Protein AF-V4B2R6-F1 (afdb_monomer_lite)

Foldseek 3Di:
DDACLVVVVVVCCVVPVPDDDDPVRRVVVRVVVVVVVVVVVVVVVVVCVVVVHPDD

pLDDT: mean 96.6, std 5.9, range [60.44, 98.69]

Organism: Lottia gigantea (NCBI:txid225164)

Structure (mmCIF, N/CA/C/O backbone):
data_AF-V4B2R6-F1
#
_entry.id   AF-V4B2R6-F1
#
loop_
_atom_site.group_PDB
_atom_site.id
_atom_site.type_symbol
_atom_site.label_atom_id
_atom_site.label_alt_id
_atom_site.label_comp_id
_atom_site.label_asym_id
_atom_site.label_entity_id
_atom_site.label_seq_id
_atom_site.pdbx_PDB_ins_code
_atom_site.Cartn_x
_atom_site.Cartn_y
_atom_site.Cartn_z
_atom_site.occupancy
_atom_site.B_iso_or_equiv
_atom_site.auth_seq_id
_atom_site.auth_comp_id
_atom_site.auth_asym_id
_atom_site.auth_atom_id
_atom_site.pdbx_PDB_model_num
ATOM 1 N N . LYS A 1 1 ? 7.473 12.902 5.226 1.00 60.44 1 LYS A N 1
ATOM 2 C CA . LYS A 1 1 ? 7.390 11.432 5.388 1.00 60.44 1 LYS A CA 1
ATOM 3 C C . LYS A 1 1 ? 6.180 10.979 4.596 1.00 60.44 1 LYS A C 1
ATOM 5 O O . LYS A 1 1 ? 5.089 11.447 4.907 1.00 60.44 1 LYS A O 1
ATOM 10 N N . GLU A 1 2 ? 6.379 10.209 3.533 1.00 74.62 2 GLU A N 1
ATOM 11 C CA . GLU A 1 2 ? 5.266 9.726 2.715 1.00 74.62 2 GLU A CA 1
ATOM 12 C C . GLU A 1 2 ? 4.367 8.813 3.550 1.00 74.62 2 GLU A C 1
ATOM 14 O O . GLU A 1 2 ? 4.832 8.077 4.427 1.00 74.62 2 GLU A O 1
ATOM 19 N N . SER A 1 3 ? 3.062 8.949 3.345 1.00 91.56 3 SER A N 1
ATOM 20 C CA . SER A 1 3 ? 2.056 8.244 4.121 1.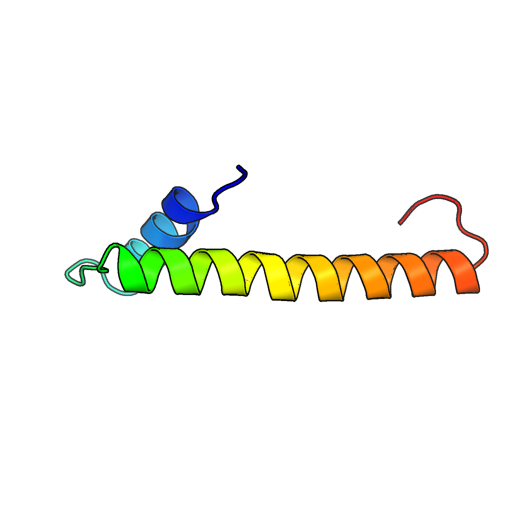00 91.56 3 SER A CA 1
ATOM 21 C C . SER A 1 3 ? 0.924 7.794 3.218 1.00 91.56 3 SER A C 1
ATOM 23 O O . SER A 1 3 ? 0.312 8.595 2.511 1.00 91.56 3 SER A O 1
ATOM 25 N N . TYR A 1 4 ? 0.614 6.508 3.299 1.00 96.56 4 TYR A N 1
ATOM 26 C CA . TYR A 1 4 ? -0.490 5.866 2.605 1.00 96.56 4 TYR A CA 1
ATOM 27 C C . TYR A 1 4 ? -1.790 5.895 3.421 1.00 96.56 4 TYR A C 1
ATOM 29 O O . TYR A 1 4 ? -2.793 5.332 2.984 1.00 96.56 4 TYR A O 1
ATOM 37 N N . SER A 1 5 ? -1.819 6.556 4.588 1.00 96.38 5 SER A N 1
ATOM 38 C CA . SER A 1 5 ? -2.936 6.474 5.542 1.00 96.38 5 SER A CA 1
ATOM 39 C C . SER A 1 5 ? -4.303 6.820 4.947 1.00 96.38 5 SER A C 1
ATOM 41 O O . SER A 1 5 ? -5.291 6.169 5.277 1.00 96.38 5 SER A O 1
ATOM 43 N N . ILE A 1 6 ? -4.376 7.814 4.054 1.00 97.19 6 ILE A N 1
ATOM 44 C CA . ILE A 1 6 ? -5.636 8.204 3.399 1.00 97.19 6 ILE A CA 1
ATOM 45 C C . ILE A 1 6 ? -6.152 7.069 2.507 1.00 97.19 6 ILE A C 1
ATOM 47 O O . ILE A 1 6 ? -7.346 6.781 2.500 1.00 97.19 6 ILE A O 1
ATOM 51 N N . TYR A 1 7 ? -5.264 6.406 1.769 1.00 98.00 7 TYR A N 1
ATOM 52 C CA . TYR A 1 7 ? -5.629 5.312 0.870 1.00 98.00 7 TYR A CA 1
ATOM 53 C C . TYR A 1 7 ? -5.982 4.047 1.647 1.00 98.00 7 TYR A C 1
ATOM 55 O O . TYR A 1 7 ? -6.996 3.420 1.354 1.00 98.00 7 TYR A O 1
ATOM 63 N N . ILE A 1 8 ? -5.216 3.735 2.695 1.00 97.88 8 ILE A N 1
ATOM 64 C CA . ILE A 1 8 ? -5.521 2.640 3.623 1.00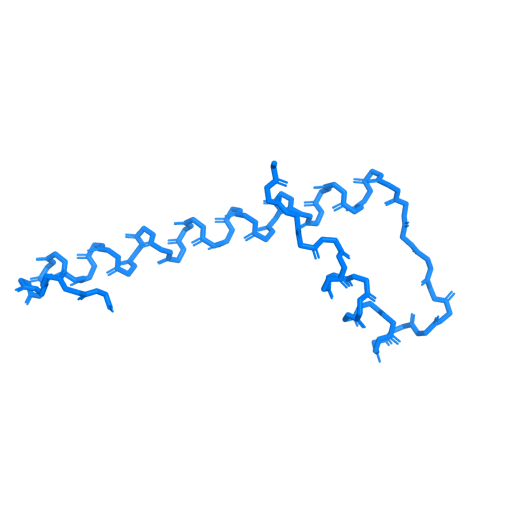 97.88 8 ILE A CA 1
ATOM 65 C C . ILE A 1 8 ? -6.911 2.851 4.238 1.00 97.88 8 ILE A C 1
ATOM 67 O O . ILE A 1 8 ? -7.717 1.926 4.272 1.00 97.88 8 ILE A O 1
ATOM 71 N N . TYR A 1 9 ? -7.231 4.078 4.661 1.00 97.81 9 TYR A N 1
ATOM 72 C CA . TYR A 1 9 ? -8.549 4.408 5.200 1.00 97.81 9 TYR A CA 1
ATOM 73 C C . TYR A 1 9 ? -9.667 4.275 4.156 1.00 97.81 9 TYR A C 1
ATOM 75 O O . TYR A 1 9 ? -10.713 3.704 4.456 1.00 97.81 9 TYR A O 1
ATOM 83 N N . LYS A 1 10 ? -9.448 4.750 2.922 1.00 98.31 10 LYS A N 1
ATOM 84 C CA . LYS A 1 10 ? -10.418 4.601 1.822 1.00 98.31 10 LYS A CA 1
ATOM 85 C C . LYS A 1 10 ? -10.731 3.130 1.536 1.00 98.31 10 LYS A C 1
ATOM 87 O O . LYS A 1 10 ? -11.902 2.770 1.476 1.00 98.31 10 LYS A O 1
ATOM 92 N N . VAL A 1 11 ? -9.707 2.281 1.426 1.00 98.44 11 VAL A N 1
ATOM 93 C CA . VAL A 1 11 ? -9.885 0.835 1.202 1.00 98.44 11 VAL A CA 1
ATOM 94 C C . VAL A 1 11 ? -10.575 0.180 2.397 1.00 98.44 11 VAL A C 1
ATOM 96 O O . VAL A 1 11 ? -11.512 -0.593 2.210 1.00 98.44 11 VAL A O 1
ATOM 99 N N . LEU A 1 12 ? -10.191 0.535 3.628 1.00 98.44 12 LEU A N 1
ATOM 100 C CA . LEU A 1 12 ? -10.857 0.032 4.829 1.00 98.44 12 LEU A CA 1
ATOM 101 C C . LEU A 1 12 ? -12.356 0.349 4.812 1.00 98.44 12 LEU A C 1
ATOM 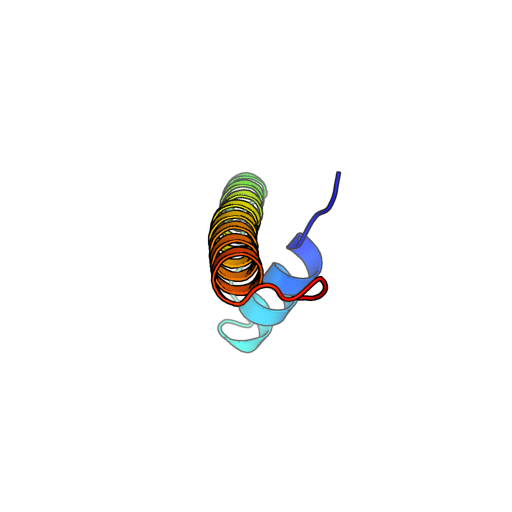103 O O . LEU A 1 12 ? -13.154 -0.537 5.082 1.00 98.44 12 LEU A O 1
ATOM 107 N N . LYS A 1 13 ? -12.751 1.579 4.464 1.00 98.31 13 LYS A N 1
ATOM 108 C CA . LYS A 1 13 ? -14.169 1.968 4.407 1.00 98.31 13 LYS A CA 1
ATOM 109 C C . LYS A 1 13 ? -14.934 1.347 3.246 1.00 98.31 13 LYS A C 1
ATOM 111 O O . LYS A 1 13 ? -16.136 1.152 3.372 1.00 98.31 13 LYS A O 1
ATOM 116 N N . GLN A 1 14 ? -14.251 0.992 2.163 1.00 98.56 14 GLN A N 1
ATOM 117 C CA . GLN A 1 14 ? -14.852 0.233 1.072 1.00 98.56 14 GLN A CA 1
ATOM 118 C C . GLN A 1 14 ? -15.171 -1.216 1.480 1.00 98.56 14 GLN A C 1
ATOM 120 O O . GLN A 1 14 ? -16.192 -1.748 1.057 1.00 98.56 14 GLN A O 1
ATOM 125 N N . VAL A 1 15 ? -14.316 -1.855 2.287 1.00 98.50 15 VAL A N 1
ATOM 126 C CA . VAL A 1 15 ? -14.478 -3.268 2.688 1.00 98.50 15 VAL A CA 1
ATOM 127 C C . VAL A 1 15 ? -15.280 -3.414 3.990 1.00 98.50 15 VAL A C 1
ATOM 129 O O . VAL A 1 15 ? -16.080 -4.337 4.129 1.00 98.50 15 VAL A O 1
ATOM 132 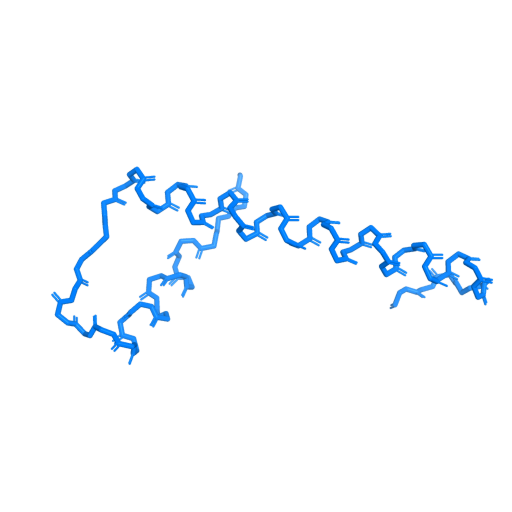N N . HIS A 1 16 ? -15.096 -2.492 4.938 1.00 98.19 16 HIS A N 1
ATOM 133 C CA . HIS A 1 16 ? -15.712 -2.495 6.267 1.00 98.19 16 HIS A CA 1
AT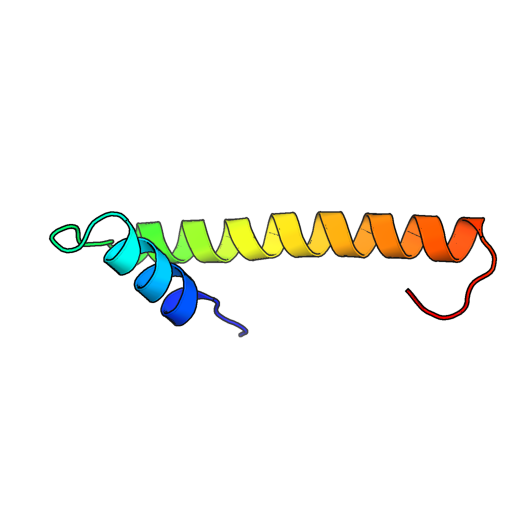OM 134 C C . HIS A 1 16 ? -16.144 -1.072 6.693 1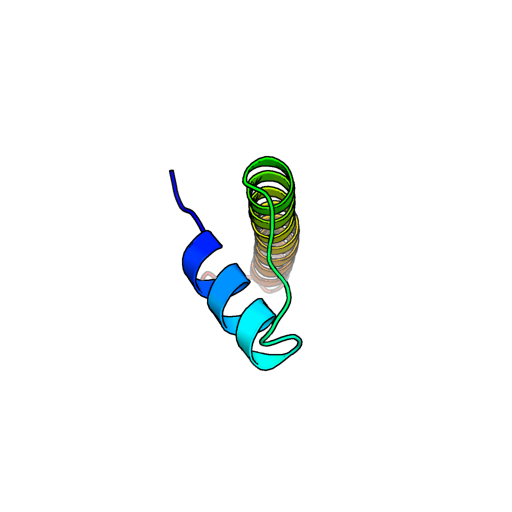.00 98.19 16 HIS A C 1
ATOM 136 O O . HIS A 1 16 ? -15.435 -0.407 7.461 1.00 98.19 16 HIS A O 1
ATOM 142 N N . PRO A 1 17 ? -17.319 -0.588 6.240 1.00 98.12 17 PRO A N 1
ATOM 143 C CA . PRO A 1 17 ? -17.786 0.785 6.476 1.00 98.12 17 PRO A CA 1
ATOM 144 C C . PRO A 1 17 ? -17.830 1.200 7.955 1.00 98.12 17 PRO A C 1
ATOM 146 O O . PRO A 1 17 ? -17.424 2.313 8.301 1.00 98.12 17 PRO A O 1
ATOM 149 N N . ASP A 1 18 ? -18.217 0.287 8.844 1.00 98.12 18 ASP A N 1
ATOM 150 C CA . ASP A 1 18 ? -18.424 0.577 10.271 1.00 98.12 18 ASP A CA 1
ATOM 151 C C . ASP A 1 18 ? -17.166 0.366 11.129 1.00 98.12 18 ASP A C 1
ATOM 153 O O . ASP A 1 18 ? -17.136 0.702 12.311 1.00 98.12 18 ASP A O 1
ATOM 157 N N . THR A 1 19 ? -16.085 -0.159 10.544 1.00 97.88 19 THR A N 1
ATOM 158 C CA . THR A 1 19 ? -14.857 -0.479 11.287 1.00 97.88 19 THR A CA 1
ATOM 159 C C . THR A 1 19 ? -13.917 0.723 11.358 1.00 97.88 19 THR A C 1
ATOM 161 O O . THR A 1 19 ? -13.690 1.427 10.369 1.00 97.88 19 THR A O 1
ATOM 164 N N . GLY A 1 20 ? -13.367 0.981 12.546 1.00 96.88 20 GLY A N 1
ATOM 165 C CA . GLY A 1 20 ? -12.307 1.964 12.772 1.00 96.88 20 GLY A CA 1
ATOM 166 C C . GLY A 1 20 ? -10.920 1.321 12.816 1.00 96.88 20 GLY A C 1
ATOM 167 O O . GLY A 1 20 ? -10.783 0.117 13.005 1.00 96.88 20 GLY A O 1
ATOM 168 N N . VAL A 1 21 ? -9.873 2.133 12.680 1.00 97.88 21 VAL A N 1
ATOM 169 C CA . VAL A 1 21 ? -8.477 1.693 12.813 1.00 97.88 21 VAL A CA 1
ATOM 170 C C . VAL A 1 21 ? -7.732 2.637 13.750 1.00 97.88 21 VAL A C 1
ATOM 172 O O . VAL A 1 21 ? -7.852 3.856 13.642 1.00 97.88 21 VAL A O 1
ATOM 175 N N . SER A 1 22 ? -6.981 2.081 14.702 1.00 98.50 22 SER A N 1
ATOM 176 C CA . SER A 1 22 ? -6.186 2.879 15.640 1.00 98.50 22 SER A CA 1
ATOM 177 C C . SER A 1 22 ? -4.976 3.514 14.947 1.00 98.50 22 SER A C 1
ATOM 179 O O . SER A 1 22 ? -4.491 3.018 13.930 1.00 98.50 22 SER A O 1
ATOM 181 N N . SER A 1 23 ? -4.423 4.581 15.527 1.00 97.44 23 SER A N 1
ATOM 182 C CA . SER A 1 23 ? -3.206 5.228 15.011 1.00 97.44 23 SER A CA 1
ATOM 183 C C . SER A 1 23 ? -2.003 4.276 14.966 1.00 97.44 23 SER A C 1
ATOM 185 O O . SER A 1 23 ? -1.225 4.306 14.013 1.00 97.44 23 SER A O 1
ATOM 187 N N . LYS A 1 24 ? -1.877 3.376 15.955 1.00 98.06 24 LYS A N 1
ATOM 188 C CA . LYS A 1 24 ? -0.834 2.339 15.986 1.00 98.06 24 LYS A CA 1
ATOM 189 C C . LYS A 1 24 ? -0.999 1.342 14.840 1.00 98.06 24 LYS A C 1
ATOM 191 O O . LYS A 1 24 ? -0.028 1.067 14.141 1.00 98.06 24 LYS A O 1
ATOM 196 N N . ALA A 1 25 ? -2.214 0.837 14.622 1.00 98.25 25 ALA A N 1
ATOM 197 C CA . ALA A 1 25 ? -2.496 -0.076 13.516 1.00 98.25 25 ALA A CA 1
ATOM 198 C C . ALA A 1 25 ? -2.284 0.607 12.156 1.00 98.25 25 ALA A C 1
ATOM 200 O O . ALA A 1 25 ? -1.677 0.021 11.266 1.00 98.25 25 ALA A O 1
ATOM 201 N N . MET A 1 26 ? -2.680 1.876 12.022 1.00 98.00 26 MET A N 1
ATOM 202 C CA . MET A 1 26 ? -2.426 2.666 10.816 1.00 98.00 26 MET A CA 1
ATOM 203 C C . MET A 1 26 ? -0.925 2.820 10.529 1.00 98.00 26 MET A C 1
ATOM 205 O O . MET A 1 26 ? -0.502 2.672 9.387 1.00 98.00 26 MET A O 1
ATOM 209 N N . SER A 1 27 ? -0.106 3.065 11.557 1.00 97.31 27 SER A N 1
ATOM 210 C CA . SER A 1 27 ? 1.354 3.138 11.411 1.00 97.31 27 SER A CA 1
ATOM 211 C C . SER A 1 27 ? 1.949 1.813 10.917 1.00 97.31 27 SER A C 1
ATOM 213 O O . SER A 1 27 ? 2.771 1.812 10.003 1.00 97.31 27 SER A O 1
ATOM 215 N N . ILE A 1 28 ? 1.482 0.680 11.458 1.00 97.94 28 ILE A N 1
ATOM 216 C CA . ILE A 1 28 ? 1.903 -0.660 11.018 1.00 97.94 28 ILE A CA 1
ATOM 217 C C . ILE A 1 28 ? 1.520 -0.893 9.553 1.00 97.94 28 ILE A C 1
ATOM 219 O O . ILE A 1 28 ? 2.365 -1.304 8.764 1.00 97.94 28 ILE A O 1
ATOM 223 N N . MET A 1 29 ? 0.278 -0.577 9.174 1.00 98.19 29 MET A N 1
ATOM 224 C CA . MET A 1 29 ? -0.188 -0.707 7.790 1.00 98.19 29 MET A CA 1
ATOM 225 C C . MET A 1 29 ? 0.618 0.173 6.833 1.00 98.19 29 MET A C 1
ATOM 227 O O . MET A 1 29 ? 0.988 -0.270 5.751 1.00 98.19 29 MET A O 1
ATOM 231 N N . ASN A 1 30 ? 0.947 1.401 7.238 1.00 96.94 30 ASN A N 1
ATOM 232 C CA . ASN A 1 30 ? 1.793 2.281 6.442 1.00 96.94 30 ASN A CA 1
ATOM 233 C C . ASN A 1 30 ? 3.200 1.696 6.246 1.00 96.94 30 ASN A C 1
ATOM 235 O O . ASN A 1 30 ? 3.721 1.720 5.135 1.00 96.94 30 ASN A O 1
ATOM 239 N N . SER A 1 31 ? 3.817 1.153 7.298 1.00 97.31 31 SER A N 1
ATOM 240 C CA . SER A 1 31 ? 5.115 0.474 7.182 1.00 97.31 31 SER A CA 1
ATOM 241 C C . SER A 1 31 ? 5.038 -0.768 6.293 1.00 97.31 31 SER A C 1
ATOM 243 O O . SER A 1 31 ? 5.947 -0.995 5.505 1.00 97.31 31 SER A O 1
ATOM 245 N N . PHE A 1 32 ? 3.944 -1.530 6.363 1.00 97.81 32 PHE A N 1
ATOM 246 C CA . PHE A 1 32 ? 3.734 -2.705 5.515 1.00 97.81 32 PHE A CA 1
ATOM 247 C C . PHE A 1 32 ? 3.663 -2.340 4.028 1.00 97.81 32 PHE A C 1
ATOM 249 O O . PHE A 1 32 ? 4.305 -2.984 3.204 1.00 97.81 32 PHE A O 1
ATOM 256 N N . VAL A 1 33 ? 2.934 -1.275 3.679 1.00 97.62 33 VAL A N 1
ATOM 257 C CA . VAL A 1 33 ? 2.875 -0.794 2.289 1.00 97.62 33 VAL A CA 1
ATOM 258 C C . VAL A 1 33 ? 4.259 -0.365 1.796 1.00 97.62 33 VAL A C 1
ATOM 260 O O . VAL A 1 33 ? 4.620 -0.700 0.672 1.00 97.62 33 VAL A O 1
ATOM 263 N N . ASN A 1 34 ? 5.048 0.317 2.633 1.00 97.00 34 ASN A N 1
ATOM 264 C CA . ASN A 1 34 ? 6.418 0.700 2.277 1.00 97.00 34 ASN A CA 1
ATOM 265 C C . ASN A 1 34 ? 7.329 -0.520 2.066 1.00 97.00 34 ASN A C 1
ATOM 267 O O . ASN A 1 34 ? 7.999 -0.578 1.043 1.00 97.00 34 ASN A O 1
ATOM 271 N N . ASP A 1 35 ? 7.308 -1.512 2.965 1.00 97.62 35 ASP A N 1
ATOM 272 C CA . ASP A 1 35 ? 8.119 -2.736 2.824 1.00 97.62 35 ASP A CA 1
ATOM 273 C C . ASP A 1 35 ? 7.820 -3.462 1.506 1.00 97.62 35 ASP A C 1
ATOM 275 O O . ASP A 1 35 ? 8.721 -3.802 0.739 1.00 97.62 35 ASP A O 1
ATOM 279 N N . ILE A 1 36 ? 6.536 -3.652 1.192 1.00 98.12 36 ILE A N 1
ATOM 280 C CA . ILE A 1 36 ? 6.137 -4.312 -0.052 1.00 98.12 36 ILE A CA 1
ATOM 281 C C . ILE A 1 36 ? 6.520 -3.471 -1.273 1.00 98.12 36 ILE A C 1
ATOM 283 O O . ILE A 1 36 ? 7.025 -4.025 -2.251 1.00 98.12 36 ILE A O 1
ATOM 287 N N . PHE A 1 37 ? 6.326 -2.152 -1.224 1.00 97.50 37 PHE A N 1
ATOM 288 C CA . PHE A 1 37 ? 6.728 -1.254 -2.304 1.00 97.50 37 PHE A CA 1
ATOM 289 C C . PHE A 1 37 ? 8.236 -1.333 -2.576 1.00 97.50 37 PHE A C 1
ATOM 291 O O . PHE A 1 37 ? 8.634 -1.541 -3.720 1.00 97.50 37 PHE A O 1
ATOM 298 N N . GLU A 1 38 ? 9.070 -1.241 -1.538 1.00 97.75 38 GLU A N 1
ATOM 299 C CA . GLU A 1 38 ? 10.528 -1.330 -1.655 1.00 97.75 38 GLU A CA 1
ATOM 300 C C . GLU A 1 38 ? 10.968 -2.684 -2.214 1.00 97.75 38 GLU A C 1
ATOM 302 O O . GLU A 1 38 ? 11.819 -2.741 -3.102 1.00 97.75 38 GLU A O 1
ATOM 307 N N . ARG A 1 39 ? 10.353 -3.781 -1.758 1.00 98.50 39 ARG A N 1
ATOM 308 C CA . ARG A 1 39 ? 10.645 -5.128 -2.267 1.00 98.50 39 ARG A CA 1
ATOM 309 C C . ARG A 1 39 ? 10.307 -5.271 -3.748 1.00 98.50 39 ARG A C 1
ATOM 311 O O . ARG A 1 39 ? 11.109 -5.828 -4.496 1.00 98.50 39 ARG A O 1
ATOM 318 N N . ILE A 1 40 ? 9.151 -4.762 -4.178 1.00 98.56 40 ILE A N 1
ATOM 319 C CA . ILE A 1 40 ? 8.740 -4.790 -5.589 1.00 98.56 40 ILE A CA 1
ATOM 320 C C . ILE A 1 40 ? 9.663 -3.901 -6.428 1.00 98.56 40 ILE A C 1
ATOM 322 O O . ILE A 1 40 ? 10.158 -4.350 -7.459 1.00 98.56 40 ILE A O 1
ATOM 326 N N . ALA A 1 41 ? 9.937 -2.673 -5.984 1.00 98.31 41 ALA A N 1
ATOM 327 C CA . ALA A 1 41 ? 10.810 -1.739 -6.691 1.00 98.31 41 ALA A CA 1
ATOM 328 C C . ALA A 1 41 ? 12.241 -2.284 -6.831 1.00 98.31 41 ALA A C 1
ATOM 330 O O . ALA A 1 41 ? 12.845 -2.176 -7.900 1.00 98.31 41 ALA A O 1
ATOM 331 N N . ALA A 1 42 ? 12.768 -2.919 -5.781 1.00 98.44 42 ALA A N 1
ATOM 332 C CA . ALA A 1 42 ? 14.076 -3.562 -5.811 1.00 98.44 42 ALA A CA 1
ATOM 333 C C . ALA A 1 42 ? 14.123 -4.702 -6.835 1.00 98.44 42 ALA A C 1
ATOM 335 O O . ALA A 1 42 ? 15.083 -4.799 -7.598 1.00 98.44 42 ALA A O 1
ATOM 336 N N . GLU A 1 43 ? 13.090 -5.544 -6.889 1.00 98.62 43 GLU A N 1
ATOM 337 C CA . GLU A 1 43 ? 13.049 -6.649 -7.846 1.00 98.62 43 GLU A CA 1
ATOM 338 C C . GLU A 1 43 ? 12.853 -6.162 -9.285 1.00 98.62 43 GLU A C 1
ATOM 340 O O . GLU A 1 43 ? 13.542 -6.620 -10.195 1.00 98.62 43 GLU A O 1
ATOM 345 N N . ALA A 1 44 ? 11.995 -5.164 -9.493 1.00 98.69 44 ALA A N 1
ATOM 346 C CA . ALA A 1 44 ? 11.815 -4.525 -10.792 1.00 98.69 44 ALA A CA 1
ATOM 347 C C . ALA A 1 44 ? 13.125 -3.888 -11.295 1.00 98.69 44 ALA A C 1
ATOM 349 O O . ALA A 1 44 ? 13.496 -4.061 -12.457 1.00 98.69 44 ALA A O 1
ATOM 350 N N . SER A 1 45 ? 13.882 -3.241 -10.402 1.00 98.44 45 SER A N 1
ATOM 351 C CA . SER A 1 45 ? 15.217 -2.713 -10.698 1.00 98.44 45 SER A CA 1
ATOM 352 C C . SER A 1 45 ? 16.206 -3.821 -11.079 1.00 98.44 45 SER A C 1
ATOM 354 O O . SER A 1 45 ? 16.877 -3.718 -12.109 1.00 98.44 45 SER A O 1
ATOM 356 N N . ARG A 1 46 ? 16.261 -4.929 -10.320 1.00 98.44 46 ARG A N 1
ATOM 357 C CA . ARG A 1 46 ? 17.102 -6.093 -10.668 1.00 98.44 46 ARG A CA 1
ATOM 358 C C . ARG A 1 46 ? 16.762 -6.644 -12.049 1.00 98.44 46 ARG A C 1
ATOM 360 O O . ARG A 1 46 ? 17.668 -6.884 -12.845 1.00 98.44 46 ARG A O 1
ATOM 367 N N . LEU A 1 47 ? 15.475 -6.792 -12.359 1.00 98.62 47 LEU A N 1
ATOM 368 C CA . LEU A 1 47 ? 15.013 -7.259 -13.665 1.00 98.62 47 LEU A CA 1
ATOM 369 C C . LEU A 1 47 ? 15.403 -6.297 -14.794 1.00 98.62 47 LEU A C 1
ATOM 371 O O . LEU A 1 47 ? 15.889 -6.754 -15.830 1.00 98.62 47 LEU A O 1
ATOM 375 N N . ALA A 1 48 ? 15.246 -4.984 -14.610 1.00 98.69 48 ALA A N 1
ATOM 376 C CA . ALA A 1 48 ? 15.682 -3.990 -15.591 1.00 98.69 48 ALA A CA 1
ATOM 377 C C . ALA A 1 48 ? 17.198 -4.079 -15.841 1.00 98.69 48 ALA A C 1
ATOM 379 O O . ALA A 1 48 ? 17.633 -4.141 -16.995 1.00 98.69 48 ALA A O 1
ATOM 380 N N . HIS A 1 49 ? 17.992 -4.208 -14.772 1.00 97.94 49 HIS A N 1
ATOM 381 C CA . HIS A 1 49 ? 19.440 -4.405 -14.851 1.00 97.94 49 HIS A CA 1
ATOM 382 C C . HIS A 1 49 ? 19.823 -5.683 -15.608 1.00 97.94 49 HIS A C 1
ATOM 384 O O . HIS A 1 49 ? 20.656 -5.621 -16.515 1.00 97.94 49 HIS A O 1
ATOM 390 N N . TYR A 1 50 ? 19.197 -6.824 -15.302 1.00 98.38 50 TYR A N 1
ATOM 391 C CA . TYR A 1 50 ? 19.446 -8.083 -16.014 1.00 98.38 50 TYR A CA 1
ATOM 392 C C . TYR A 1 50 ? 19.116 -7.987 -17.506 1.00 98.38 50 TYR A C 1
ATOM 394 O O . TYR A 1 50 ? 19.839 -8.534 -18.338 1.00 98.38 50 TYR A O 1
ATOM 402 N N . ASN A 1 51 ? 18.079 -7.226 -17.857 1.00 98.31 51 ASN A N 1
ATOM 403 C CA . ASN A 1 51 ? 17.660 -7.013 -19.240 1.00 98.31 51 ASN A CA 1
ATOM 404 C C . ASN A 1 51 ? 18.361 -5.830 -19.933 1.00 98.31 51 ASN A C 1
ATOM 406 O O . ASN A 1 51 ? 17.991 -5.484 -21.057 1.00 98.31 51 ASN A O 1
ATOM 410 N N . LYS A 1 52 ? 19.361 -5.203 -19.292 1.00 97.88 52 LYS A N 1
ATOM 411 C CA . LYS A 1 52 ? 20.076 -4.014 -19.799 1.00 97.88 52 LYS A CA 1
ATOM 412 C C . LYS A 1 52 ? 19.128 -2.874 -20.199 1.00 97.88 52 LYS A C 1
ATOM 414 O O . LYS A 1 52 ? 19.382 -2.150 -21.162 1.00 97.88 52 LYS A O 1
ATOM 419 N N . ARG A 1 53 ? 18.014 -2.727 -19.483 1.00 98.31 53 ARG A N 1
ATOM 420 C CA . ARG A 1 53 ? 17.066 -1.626 -19.659 1.00 98.31 53 ARG A CA 1
ATOM 421 C C . ARG A 1 53 ? 17.418 -0.508 -18.684 1.00 98.31 53 ARG A C 1
ATOM 423 O O . ARG A 1 53 ? 17.674 -0.760 -17.514 1.00 98.31 53 ARG A O 1
ATOM 430 N N . SER A 1 54 ? 17.429 0.727 -19.180 1.00 95.62 54 SER A N 1
ATOM 431 C CA . SER A 1 54 ? 17.664 1.928 -18.362 1.00 95.62 54 SER A CA 1
ATOM 432 C C . SER A 1 54 ? 16.400 2.440 -17.665 1.00 95.62 54 SER A C 1
ATOM 434 O O . SER A 1 54 ? 16.478 3.357 -16.856 1.00 95.62 54 SER A O 1
ATOM 436 N N . THR A 1 55 ? 15.243 1.868 -17.991 1.00 96.38 55 THR A N 1
ATOM 437 C CA . THR A 1 55 ? 13.938 2.193 -17.416 1.00 96.38 55 THR A CA 1
ATOM 438 C C . THR A 1 55 ? 13.330 0.927 -16.827 1.00 96.38 55 THR A C 1
ATOM 440 O O . THR A 1 55 ? 13.478 -0.148 -17.419 1.00 96.38 55 THR A O 1
ATOM 443 N N . ILE A 1 56 ? 12.661 1.071 -15.683 1.00 92.19 56 ILE A N 1
ATOM 444 C CA . ILE A 1 56 ? 11.762 0.053 -15.125 1.00 92.19 56 ILE A CA 1
ATOM 445 C C . ILE A 1 56 ? 10.425 0.131 -15.859 1.00 92.19 56 ILE A C 1
ATOM 447 O O . ILE A 1 56 ? 9.977 1.274 -16.105 1.00 92.19 56 ILE A O 1
#

InterPro domains:
  IPR000558 Histone H2B [PR00621] (4-22)
  IPR000558 Histone H2B [PR00621] (23-43)
  IPR000558 Histone H2B [PR00621] (45-56)
  IPR000558 Histone H2B [PTHR23428] (1-56)
  IPR000558 Histone H2B [SM00427] (1-56)
  IPR007125 Core Histone H2A/H2B/H3 domain [PF00125] (2-56)
  IPR009072 Histone-fold [G3DSA:1.10.20.10] (1-56)
  IPR009072 Histone-fold [SSF47113] (1-56)

Radius of gyration: 15.65 Å; chains: 1; bounding box: 38×20×36 Å

Secondary structure (DSSP, 8-state):
----HHHHHHHHHHH-TT----HHHHHHHHHHHHHHHHHHHHHHHHHHHHTT-S--

Sequence (56 aa):
KESYSIYIYKVLKQVHPDTGVSSKAMSIMNSFVNDIFERIAAEASRLAHYNKRSTI